Protein AF-A0A920BLG4-F1 (afdb_monomer_lite)

Foldseek 3Di:
DPLVVVLLVVLLVCLPCVVPDDPVSVVSNVVPDDPVRSVVSSVVSVVVSVVVVCVVVVVPDDPPPPD

Sequence (67 aa):
MDPHHKAAVALLRLMTQPKAITQELLEELREFF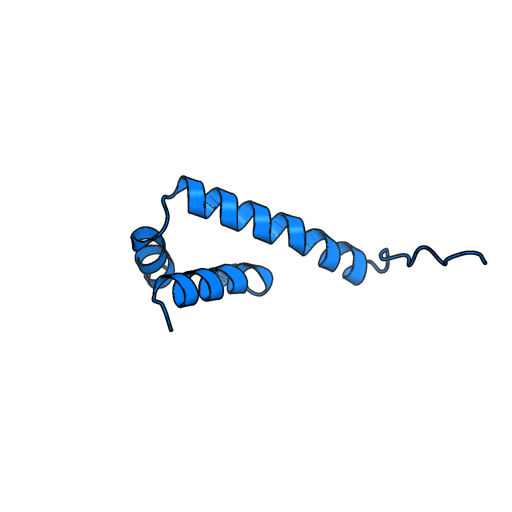SDDQLIELTLDVMKWNYQKVSVALGTDRKSVMVN

pLDDT: mean 75.03, std 11.15, range [41.59, 90.88]

Structure (mmCIF, N/CA/C/O backbone):
data_AF-A0A920BLG4-F1
#
_entry.id   AF-A0A920BLG4-F1
#
loop_
_atom_site.group_PDB
_atom_site.id
_atom_site.type_symbol
_atom_site.label_atom_id
_atom_site.label_alt_id
_atom_site.label_comp_id
_atom_site.label_asym_id
_atom_site.label_entity_id
_atom_site.label_seq_id
_atom_site.pdbx_PDB_ins_code
_atom_site.Cartn_x
_atom_site.Cartn_y
_atom_site.Cartn_z
_atom_site.occupancy
_atom_site.B_iso_or_equiv
_atom_site.auth_seq_id
_atom_site.auth_comp_id
_atom_site.auth_asym_id
_atom_site.auth_atom_id
_atom_site.pdbx_PDB_model_num
ATOM 1 N N . MET A 1 1 ? -5.040 19.092 4.134 1.00 58.81 1 MET A N 1
ATOM 2 C CA . MET A 1 1 ? -5.051 17.809 3.403 1.00 58.81 1 MET A CA 1
ATOM 3 C C . MET A 1 1 ? -6.094 16.936 4.064 1.00 58.81 1 MET A C 1
ATOM 5 O O . MET A 1 1 ? -6.056 16.826 5.282 1.00 58.81 1 MET A O 1
ATOM 9 N N . ASP A 1 2 ? -7.028 16.399 3.288 1.00 80.56 2 ASP A N 1
ATOM 10 C CA . ASP A 1 2 ? -8.004 15.408 3.754 1.00 80.56 2 ASP A CA 1
ATOM 11 C C . ASP A 1 2 ? -7.260 14.177 4.334 1.00 80.56 2 ASP A C 1
ATOM 13 O O . ASP A 1 2 ? -6.312 13.709 3.687 1.00 80.56 2 ASP A O 1
ATOM 17 N N . PRO A 1 3 ? -7.613 13.673 5.535 1.00 73.25 3 PRO A N 1
ATOM 18 C CA . PRO A 1 3 ? -7.046 12.445 6.103 1.00 73.25 3 PRO A CA 1
ATOM 19 C C . PRO A 1 3 ? -7.046 11.261 5.128 1.00 73.25 3 PRO A C 1
ATOM 21 O O . PRO A 1 3 ? -6.037 10.562 5.018 1.00 73.25 3 PRO A O 1
ATOM 24 N N . HIS A 1 4 ? -8.104 11.116 4.325 1.00 69.81 4 HIS A N 1
ATOM 25 C CA . HIS A 1 4 ? -8.209 10.072 3.306 1.00 69.81 4 HIS A CA 1
ATOM 26 C C . HIS A 1 4 ? -7.147 10.238 2.204 1.00 69.81 4 HIS A C 1
ATOM 28 O O . HIS A 1 4 ? -6.538 9.275 1.736 1.00 69.81 4 HIS A O 1
ATOM 34 N N . HIS A 1 5 ? -6.851 11.483 1.821 1.00 70.75 5 HIS A N 1
ATOM 35 C CA . HIS A 1 5 ? -5.815 11.789 0.837 1.00 70.75 5 HIS A CA 1
ATOM 36 C C . HIS A 1 5 ? -4.406 11.495 1.374 1.00 70.75 5 HIS A C 1
ATOM 38 O O . HIS A 1 5 ? -3.560 10.975 0.647 1.00 70.75 5 HIS A O 1
ATOM 44 N N . LYS A 1 6 ? -4.146 11.777 2.658 1.00 75.06 6 LYS A N 1
ATOM 45 C CA . LYS A 1 6 ? -2.866 11.451 3.309 1.00 75.06 6 LYS A CA 1
ATOM 46 C C . LYS A 1 6 ? -2.648 9.932 3.376 1.00 75.06 6 LYS A C 1
ATOM 48 O O . LYS A 1 6 ? -1.553 9.469 3.056 1.00 75.06 6 LYS A O 1
ATOM 53 N N . ALA A 1 7 ? -3.689 9.177 3.727 1.00 71.12 7 ALA A N 1
ATOM 54 C CA . ALA A 1 7 ? -3.676 7.716 3.772 1.00 71.12 7 ALA A CA 1
ATOM 55 C C . ALA A 1 7 ? -3.406 7.096 2.385 1.00 71.12 7 ALA A C 1
ATOM 57 O O . ALA A 1 7 ? -2.508 6.266 2.235 1.00 71.12 7 ALA A O 1
ATOM 58 N N . ALA A 1 8 ? -4.089 7.577 1.340 1.00 72.81 8 ALA A N 1
ATOM 59 C CA . ALA A 1 8 ? -3.868 7.122 -0.035 1.00 72.81 8 ALA A CA 1
ATOM 60 C C . ALA A 1 8 ? -2.425 7.371 -0.522 1.00 72.81 8 ALA A C 1
ATOM 62 O O . ALA A 1 8 ? -1.810 6.501 -1.140 1.00 72.81 8 ALA A O 1
ATOM 63 N N . VAL A 1 9 ? -1.840 8.532 -0.202 1.00 75.69 9 VAL A N 1
ATOM 64 C CA . VAL A 1 9 ? -0.437 8.844 -0.538 1.00 75.69 9 VAL A CA 1
ATOM 65 C C . VAL A 1 9 ? 0.543 7.926 0.197 1.00 75.69 9 VAL A C 1
ATOM 67 O O . VAL A 1 9 ? 1.561 7.529 -0.374 1.00 75.69 9 VAL A O 1
ATOM 70 N N . ALA A 1 10 ? 0.253 7.558 1.446 1.00 73.38 10 ALA A N 1
ATOM 71 C CA . ALA A 1 10 ? 1.083 6.615 2.187 1.00 73.38 10 ALA A CA 1
ATOM 72 C C . ALA A 1 10 ? 1.065 5.222 1.543 1.00 73.38 10 ALA A C 1
ATOM 74 O O . ALA A 1 10 ? 2.113 4.584 1.437 1.00 73.38 10 ALA A O 1
ATOM 75 N N . LEU A 1 11 ? -0.085 4.801 1.015 1.00 72.94 11 LEU A N 1
ATOM 76 C CA . LEU A 1 11 ? -0.227 3.534 0.308 1.00 72.94 11 LEU A CA 1
ATOM 77 C C . LEU A 1 11 ? 0.578 3.507 -1.006 1.00 72.94 11 LEU A C 1
ATOM 79 O O . LEU A 1 11 ? 1.202 2.500 -1.321 1.00 72.94 11 LEU A O 1
ATOM 83 N N . LEU A 1 12 ? 0.714 4.636 -1.713 1.00 73.56 12 LEU A N 1
ATOM 84 C CA . LEU A 1 12 ? 1.603 4.745 -2.884 1.00 73.56 12 LEU A CA 1
ATOM 85 C C . LEU A 1 12 ? 3.087 4.511 -2.552 1.00 73.56 12 LEU A C 1
ATOM 87 O O . LEU A 1 12 ? 3.853 4.117 -3.435 1.00 73.56 12 LEU A O 1
ATOM 91 N N . ARG A 1 13 ? 3.525 4.686 -1.296 1.00 73.31 13 ARG A N 1
ATOM 92 C CA . ARG A 1 13 ? 4.910 4.364 -0.899 1.00 73.31 13 ARG A CA 1
ATOM 93 C C . ARG A 1 13 ? 5.216 2.870 -1.025 1.00 73.31 13 ARG A C 1
ATOM 95 O O . ARG A 1 13 ? 6.378 2.527 -1.238 1.00 73.31 13 ARG A O 1
ATOM 102 N N . LEU A 1 14 ? 4.205 1.993 -1.017 1.00 68.62 14 LEU A N 1
ATOM 103 C CA . LEU A 1 14 ? 4.368 0.577 -1.373 1.00 68.62 14 LEU A CA 1
ATOM 104 C C . LEU A 1 14 ? 4.983 0.386 -2.760 1.00 68.62 14 LEU A C 1
ATOM 106 O O . LEU A 1 14 ? 5.729 -0.569 -2.974 1.00 68.62 14 LEU A O 1
ATOM 110 N N . MET A 1 15 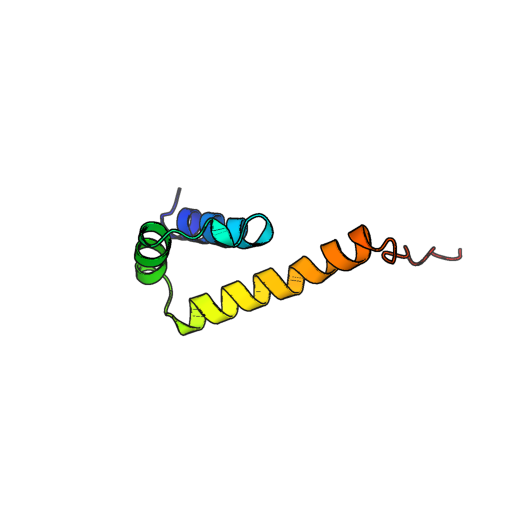? 4.717 1.299 -3.703 1.00 67.38 15 MET A N 1
ATOM 111 C CA . MET A 1 15 ? 5.254 1.205 -5.062 1.00 67.38 15 MET A CA 1
ATOM 112 C C . MET A 1 15 ? 6.783 1.286 -5.096 1.00 67.38 15 MET A C 1
ATOM 114 O O . MET A 1 15 ? 7.398 0.811 -6.053 1.00 67.38 15 MET A O 1
ATOM 118 N N . THR A 1 16 ? 7.407 1.931 -4.110 1.00 67.81 16 THR A N 1
ATOM 119 C CA . THR A 1 16 ? 8.853 2.188 -4.090 1.00 67.81 16 THR A CA 1
ATOM 120 C C . THR A 1 16 ? 9.561 1.492 -2.935 1.00 67.81 16 THR A C 1
ATOM 122 O O . THR A 1 16 ? 10.727 1.134 -3.084 1.00 67.81 16 THR A O 1
ATOM 125 N N . GLN A 1 17 ? 8.884 1.274 -1.802 1.00 70.19 17 GLN A N 1
ATOM 12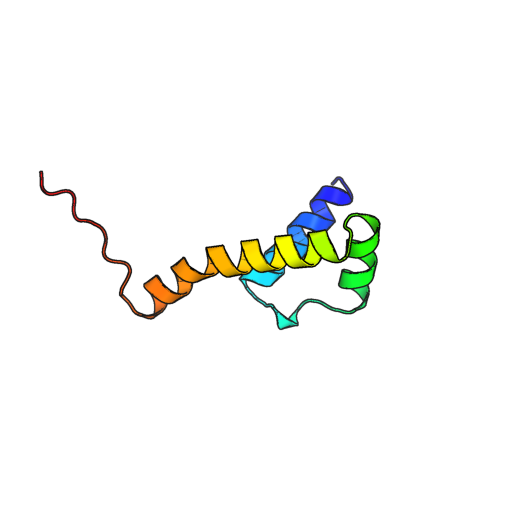6 C CA . GLN A 1 17 ? 9.466 0.697 -0.589 1.00 70.19 17 GLN A CA 1
ATOM 127 C C . GLN A 1 17 ? 8.439 -0.168 0.170 1.00 70.19 17 GLN A C 1
ATOM 129 O O . GLN A 1 17 ? 7.869 0.278 1.163 1.00 70.19 17 GLN A O 1
ATOM 134 N N . PRO A 1 18 ? 8.228 -1.437 -0.224 1.00 65.56 18 PRO A N 1
ATOM 135 C CA . PRO A 1 18 ? 7.247 -2.320 0.420 1.00 65.56 18 PRO A CA 1
ATOM 136 C C . PRO A 1 18 ? 7.505 -2.542 1.918 1.00 65.56 18 PRO A C 1
ATOM 138 O O . PRO A 1 18 ? 6.576 -2.664 2.705 1.00 65.56 18 PRO A O 1
ATOM 141 N N . LYS A 1 19 ? 8.781 -2.531 2.332 1.00 69.19 19 LYS A N 1
ATOM 142 C CA . LYS A 1 19 ? 9.195 -2.653 3.742 1.00 69.19 19 LYS A CA 1
ATOM 143 C C . LYS A 1 19 ? 8.884 -1.415 4.594 1.00 69.19 19 LYS A C 1
ATOM 145 O O . LYS A 1 19 ? 9.150 -1.437 5.788 1.00 69.19 19 LYS A O 1
ATOM 150 N N . ALA A 1 20 ? 8.387 -0.336 3.991 1.00 72.25 20 ALA A N 1
ATOM 151 C CA . ALA A 1 20 ? 8.092 0.907 4.694 1.00 72.25 20 ALA A CA 1
ATOM 152 C C . ALA A 1 20 ? 6.687 0.943 5.317 1.00 72.25 20 ALA A C 1
ATOM 154 O O . ALA A 1 20 ? 6.369 1.936 5.969 1.00 72.25 20 ALA A O 1
ATOM 155 N N . ILE A 1 21 ? 5.856 -0.098 5.145 1.00 74.62 21 ILE A N 1
ATOM 156 C CA . ILE A 1 21 ? 4.6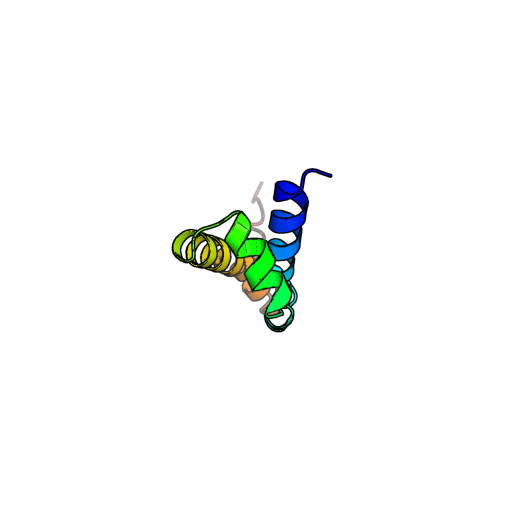30 -0.226 5.943 1.00 74.62 21 ILE A CA 1
ATOM 157 C C . ILE A 1 21 ? 5.020 -0.616 7.363 1.00 74.62 21 ILE A C 1
ATOM 159 O O . ILE A 1 21 ? 5.403 -1.753 7.632 1.00 74.62 21 ILE A O 1
ATOM 163 N N . THR A 1 22 ? 4.930 0.355 8.263 1.00 83.25 22 THR A N 1
ATOM 164 C CA . THR A 1 22 ? 4.997 0.124 9.702 1.00 83.25 22 THR A CA 1
ATOM 165 C C . THR A 1 22 ? 3.635 -0.331 10.219 1.00 83.25 22 THR A C 1
ATOM 167 O O . THR A 1 22 ? 2.607 -0.129 9.571 1.00 83.25 22 THR A O 1
ATOM 170 N N . GLN A 1 23 ? 3.625 -0.923 11.412 1.00 83.12 23 GLN A N 1
ATOM 171 C CA . GLN A 1 23 ? 2.386 -1.315 12.081 1.00 83.12 23 GLN A CA 1
ATOM 172 C C . GLN A 1 23 ? 1.474 -0.104 12.351 1.00 83.12 23 GLN A C 1
ATOM 174 O O . GLN A 1 23 ? 0.275 -0.181 12.122 1.00 83.12 23 GLN A O 1
ATOM 179 N N . GLU A 1 24 ? 2.058 1.032 12.737 1.00 85.06 24 GLU A N 1
ATOM 180 C CA . GLU A 1 24 ? 1.341 2.296 12.970 1.00 85.06 24 GLU A CA 1
ATOM 181 C C . GLU A 1 24 ? 0.638 2.797 11.700 1.00 85.06 24 GLU A C 1
ATOM 183 O O . GLU A 1 24 ? -0.520 3.197 11.740 1.00 85.06 24 GLU A O 1
ATOM 188 N N . LEU A 1 25 ? 1.304 2.713 10.541 1.00 81.88 25 LEU A N 1
ATOM 189 C CA . LEU A 1 25 ? 0.689 3.088 9.269 1.00 81.88 25 LEU A CA 1
ATOM 190 C C . LEU A 1 25 ? -0.449 2.130 8.886 1.00 81.88 25 LEU A C 1
ATOM 192 O O . LEU A 1 25 ? -1.448 2.562 8.318 1.00 81.88 25 LEU A O 1
ATOM 196 N N . LEU A 1 26 ? -0.306 0.836 9.180 1.00 83.56 26 LEU A N 1
ATOM 197 C CA . LEU A 1 26 ? -1.366 -0.143 8.940 1.00 83.56 26 LEU A CA 1
ATOM 198 C C . LEU A 1 26 ? -2.604 0.140 9.806 1.00 83.56 26 LEU A C 1
ATOM 200 O O . LEU A 1 26 ? -3.725 -0.005 9.327 1.00 83.56 26 LEU A O 1
ATOM 204 N N . GLU A 1 27 ? -2.408 0.560 11.054 1.00 87.88 27 GLU A N 1
ATOM 205 C CA . GLU A 1 27 ? -3.494 0.956 11.956 1.00 87.88 27 GLU A CA 1
ATOM 206 C C . GLU A 1 27 ? -4.211 2.219 11.460 1.00 87.88 27 GLU A C 1
ATOM 208 O O . GLU A 1 27 ? -5.435 2.199 11.361 1.00 87.88 27 GLU A O 1
ATOM 213 N N . GLU A 1 28 ? -3.478 3.253 11.029 1.00 85.88 28 GLU A N 1
ATOM 214 C CA . GLU A 1 28 ? -4.075 4.451 10.409 1.00 85.88 28 GLU A CA 1
ATOM 215 C C . GLU A 1 28 ? -4.865 4.108 9.133 1.00 85.88 28 GLU A C 1
ATOM 217 O O . GLU A 1 28 ? -5.946 4.638 8.890 1.00 85.88 28 GLU A O 1
ATOM 222 N N . LEU A 1 29 ? -4.347 3.203 8.298 1.00 85.38 29 LEU A N 1
ATOM 223 C CA . LEU A 1 29 ? -5.010 2.788 7.059 1.00 85.38 29 LEU A CA 1
ATOM 224 C C . LEU A 1 29 ? -6.328 2.041 7.317 1.00 85.38 29 LEU A C 1
ATOM 226 O O . LEU A 1 29 ? -7.281 2.200 6.551 1.00 85.38 29 LEU A O 1
ATOM 230 N N . ARG A 1 30 ? -6.399 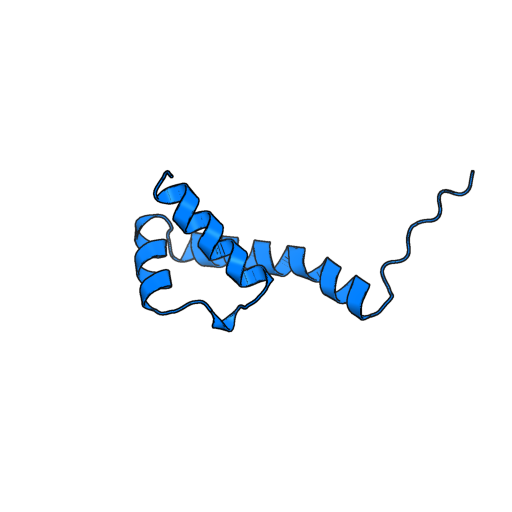1.267 8.403 1.00 89.62 30 ARG A N 1
ATOM 231 C CA . ARG A 1 30 ? -7.600 0.521 8.808 1.00 89.62 30 ARG A CA 1
ATOM 232 C C . ARG A 1 30 ? -8.748 1.407 9.286 1.00 89.62 30 ARG A C 1
ATOM 234 O O . ARG A 1 30 ? -9.882 0.940 9.333 1.00 89.62 30 ARG A O 1
ATOM 241 N N . GLU A 1 31 ? -8.491 2.678 9.590 1.00 90.88 31 GLU A N 1
ATOM 242 C CA . GLU A 1 31 ? -9.556 3.652 9.862 1.00 90.88 31 GLU A CA 1
ATOM 243 C C . GLU A 1 31 ? -10.359 4.005 8.599 1.00 90.88 31 GLU A C 1
ATOM 245 O O . GLU A 1 31 ? -11.509 4.435 8.696 1.00 90.88 31 GLU A O 1
ATOM 250 N N . PHE A 1 32 ? -9.772 3.809 7.412 1.00 86.75 32 PHE A N 1
ATOM 251 C CA . PHE A 1 32 ? -10.349 4.233 6.131 1.00 86.75 32 PHE A CA 1
ATOM 252 C C . PHE A 1 32 ? -10.662 3.075 5.182 1.00 86.75 32 PHE A C 1
ATOM 254 O O . PHE A 1 32 ? -11.528 3.220 4.319 1.00 86.75 32 PHE A O 1
ATOM 261 N N . PHE A 1 33 ? -9.976 1.941 5.331 1.00 86.31 33 PHE A N 1
ATOM 262 C CA . PHE A 1 33 ? -10.076 0.801 4.426 1.00 86.31 33 PHE A CA 1
ATOM 263 C C . PHE A 1 33 ? -10.250 -0.505 5.201 1.00 86.31 33 PHE A C 1
ATOM 265 O O . PHE A 1 33 ? -9.615 -0.719 6.233 1.00 86.31 33 PHE A O 1
ATOM 272 N N . SER A 1 34 ? -11.075 -1.409 4.675 1.00 90.06 34 SER A N 1
ATOM 273 C CA . SER A 1 34 ? -11.122 -2.787 5.167 1.00 90.06 34 SER A CA 1
ATOM 274 C C . SER A 1 34 ? -9.842 -3.550 4.806 1.00 90.06 34 SER A C 1
ATOM 276 O O . SER A 1 34 ? -9.122 -3.176 3.879 1.00 90.06 34 SER A O 1
ATOM 278 N N . ASP A 1 35 ? -9.579 -4.663 5.497 1.00 87.75 35 ASP A N 1
ATOM 279 C CA . ASP A 1 35 ? -8.448 -5.540 5.163 1.00 87.75 35 ASP A CA 1
ATOM 280 C C . ASP A 1 35 ? -8.516 -6.019 3.694 1.00 87.75 35 ASP A C 1
ATOM 282 O O . ASP A 1 35 ? -7.494 -6.026 3.007 1.00 87.75 35 ASP A O 1
ATOM 286 N N . ASP A 1 36 ? -9.714 -6.317 3.174 1.00 89.44 36 ASP A N 1
ATOM 287 C CA . ASP A 1 36 ? -9.913 -6.693 1.766 1.00 89.44 36 ASP A CA 1
ATOM 288 C C . ASP A 1 36 ? -9.534 -5.554 0.808 1.00 89.44 36 ASP A C 1
ATOM 290 O O . ASP A 1 36 ? -8.805 -5.769 -0.160 1.00 89.44 36 ASP A O 1
ATOM 294 N N . GLN A 1 37 ? -9.954 -4.319 1.106 1.00 86.81 37 GLN A N 1
ATOM 295 C CA . GLN A 1 37 ? -9.593 -3.144 0.307 1.00 86.81 37 GLN A CA 1
ATOM 296 C C . GLN A 1 37 ? -8.086 -2.874 0.347 1.00 86.81 37 GLN A C 1
ATOM 298 O O . GLN A 1 37 ? -7.500 -2.503 -0.667 1.00 86.81 37 GLN A O 1
ATOM 303 N N . LEU A 1 38 ? -7.430 -3.083 1.491 1.00 85.50 38 LEU A N 1
ATOM 304 C CA . LEU A 1 38 ? -5.977 -2.941 1.611 1.00 85.50 38 LEU A CA 1
ATOM 305 C C . LEU A 1 38 ? -5.224 -3.991 0.787 1.00 85.50 38 LEU A C 1
ATOM 307 O O . LEU A 1 38 ? -4.202 -3.670 0.169 1.00 85.50 38 LEU A O 1
ATOM 311 N N . ILE A 1 39 ? -5.732 -5.225 0.738 1.00 85.50 39 ILE A N 1
ATOM 312 C CA . ILE A 1 39 ? -5.200 -6.286 -0.124 1.00 85.50 39 ILE A CA 1
ATOM 313 C C . ILE A 1 39 ? -5.371 -5.902 -1.597 1.00 85.50 39 ILE A C 1
ATOM 315 O O . ILE A 1 39 ? -4.387 -5.927 -2.338 1.00 85.50 39 ILE A O 1
ATOM 319 N N . GLU A 1 40 ? -6.572 -5.497 -2.018 1.00 85.88 40 GLU A N 1
ATOM 320 C CA . GLU A 1 40 ? -6.844 -5.074 -3.398 1.00 85.88 40 GLU A CA 1
ATOM 321 C C . GLU A 1 40 ? -5.951 -3.904 -3.825 1.00 85.88 40 GLU A C 1
ATOM 323 O O . GLU A 1 40 ? -5.272 -3.981 -4.849 1.00 85.88 40 GLU A O 1
ATOM 328 N N . LEU A 1 41 ? -5.856 -2.862 -2.997 1.00 82.44 41 LEU A N 1
ATOM 329 C CA . LEU A 1 41 ? -5.009 -1.698 -3.257 1.00 82.44 41 LEU A CA 1
ATOM 330 C C . LEU A 1 41 ? -3.523 -2.074 -3.364 1.00 82.44 41 LEU A C 1
ATOM 332 O O . LEU A 1 41 ? -2.799 -1.543 -4.212 1.00 82.44 41 LEU A O 1
ATOM 336 N N . THR A 1 42 ? -3.057 -3.013 -2.536 1.00 79.19 42 THR A N 1
ATOM 337 C CA . THR A 1 42 ? -1.682 -3.527 -2.606 1.00 79.19 42 THR A CA 1
ATOM 338 C C . THR A 1 42 ? -1.447 -4.297 -3.906 1.00 79.19 42 THR A C 1
ATOM 340 O O . THR A 1 42 ? -0.427 -4.089 -4.570 1.00 79.19 42 THR A O 1
ATOM 343 N N . LEU A 1 43 ? -2.388 -5.158 -4.304 1.00 82.12 43 LEU A N 1
ATOM 344 C CA . LEU A 1 43 ? -2.317 -5.921 -5.551 1.00 82.12 43 LEU A CA 1
ATOM 345 C C . LEU A 1 43 ? -2.319 -5.003 -6.777 1.00 82.12 43 LEU A C 1
ATOM 347 O O . LEU A 1 43 ? -1.507 -5.203 -7.685 1.00 82.12 43 LEU A O 1
ATOM 351 N N . ASP A 1 44 ? -3.153 -3.965 -6.781 1.00 82.25 44 ASP A N 1
ATOM 352 C CA . ASP A 1 44 ? -3.179 -2.959 -7.840 1.00 82.25 44 ASP A CA 1
ATOM 353 C C . ASP A 1 44 ? -1.837 -2.231 -7.943 1.00 82.25 44 ASP A C 1
ATOM 355 O O . ASP A 1 44 ? -1.245 -2.155 -9.022 1.00 82.25 44 ASP A O 1
ATOM 359 N N . VAL A 1 45 ? -1.283 -1.772 -6.819 1.00 78.06 45 VAL A N 1
ATOM 360 C CA . VAL A 1 45 ? 0.055 -1.164 -6.768 1.00 78.06 45 VAL A CA 1
ATOM 361 C C . VAL A 1 45 ? 1.129 -2.099 -7.341 1.00 78.06 45 VAL A C 1
ATOM 363 O O . VAL A 1 45 ? 1.968 -1.668 -8.141 1.00 78.06 45 VAL A O 1
ATOM 366 N N . MET A 1 46 ? 1.112 -3.385 -6.977 1.00 75.69 46 MET A N 1
ATOM 367 C CA . MET A 1 46 ? 2.081 -4.359 -7.490 1.00 75.69 46 MET A CA 1
ATOM 368 C C . MET A 1 46 ? 1.909 -4.629 -8.988 1.00 75.69 46 MET A C 1
ATOM 370 O O . MET A 1 46 ? 2.907 -4.737 -9.703 1.00 75.69 46 MET A O 1
ATOM 374 N N . LYS A 1 47 ? 0.670 -4.676 -9.486 1.00 77.56 47 LYS A N 1
ATOM 375 C CA . LYS A 1 47 ? 0.359 -4.828 -10.914 1.00 77.56 47 LYS A CA 1
ATOM 376 C C . LYS A 1 47 ? 0.991 -3.710 -11.744 1.00 77.56 47 LYS A C 1
ATOM 378 O O . LYS A 1 47 ? 1.597 -3.982 -12.780 1.00 77.56 47 LYS A O 1
ATOM 383 N N . TRP A 1 48 ? 0.930 -2.468 -11.269 1.00 71.19 48 TRP A N 1
ATOM 384 C CA . TRP A 1 48 ? 1.535 -1.326 -11.964 1.00 71.19 48 TRP A CA 1
ATOM 385 C C . TRP A 1 48 ? 3.069 -1.307 -11.888 1.00 71.19 48 TRP A C 1
ATOM 387 O O . TRP A 1 48 ? 3.729 -0.777 -12.783 1.00 71.19 48 TRP A O 1
ATOM 397 N N . ASN A 1 49 ? 3.672 -1.961 -10.890 1.00 70.75 49 ASN A N 1
ATOM 398 C CA . ASN A 1 49 ? 5.128 -2.111 -10.810 1.00 70.75 49 ASN A CA 1
ATOM 399 C C . ASN A 1 49 ? 5.719 -3.045 -11.886 1.00 70.75 49 ASN A C 1
ATOM 401 O O . ASN A 1 49 ? 6.928 -2.993 -12.113 1.00 70.75 49 ASN A O 1
ATOM 405 N N . TYR A 1 50 ? 4.916 -3.843 -12.602 1.00 69.94 50 TYR A N 1
ATOM 406 C CA . TYR A 1 50 ? 5.401 -4.683 -13.710 1.00 69.94 50 TYR A CA 1
ATOM 407 C C . TYR A 1 50 ? 6.131 -3.877 -14.802 1.00 69.94 50 TYR A C 1
ATOM 409 O O . TYR A 1 50 ? 7.113 -4.341 -15.388 1.00 69.94 50 TYR A O 1
ATOM 417 N N . GLN A 1 51 ? 5.719 -2.627 -15.032 1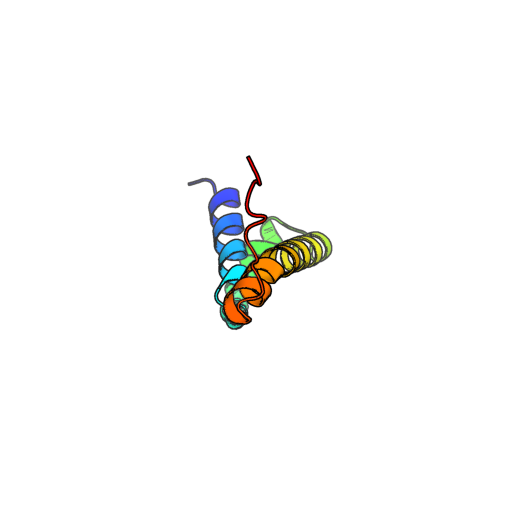.00 70.06 51 GLN A N 1
ATOM 418 C CA . GLN A 1 51 ? 6.401 -1.728 -15.967 1.00 70.06 51 GLN A CA 1
ATOM 419 C C . GLN A 1 51 ? 7.861 -1.475 -15.561 1.00 70.06 51 GLN A C 1
ATOM 421 O O . GLN A 1 51 ? 8.741 -1.454 -16.419 1.00 70.06 51 GLN A O 1
ATOM 426 N N . LYS A 1 52 ? 8.146 -1.361 -14.255 1.00 72.12 52 LYS A N 1
ATOM 427 C CA . LYS A 1 52 ? 9.516 -1.181 -13.743 1.00 72.12 52 LYS A CA 1
ATOM 428 C C . LYS A 1 52 ? 10.386 -2.404 -14.014 1.00 72.12 52 LYS A C 1
ATOM 430 O O . LYS A 1 52 ? 11.566 -2.246 -14.298 1.00 72.12 52 LYS A O 1
ATOM 435 N N . VAL A 1 53 ? 9.807 -3.604 -13.962 1.00 73.31 53 VAL A N 1
ATOM 436 C CA . VAL A 1 53 ? 10.502 -4.848 -14.325 1.00 73.31 53 VAL A CA 1
ATOM 437 C C . VAL A 1 53 ? 10.845 -4.844 -15.812 1.00 73.31 53 VAL A C 1
ATOM 439 O O . VAL A 1 53 ? 11.978 -5.143 -16.176 1.00 73.31 53 VAL A O 1
ATOM 442 N N . SER A 1 54 ? 9.901 -4.432 -16.663 1.00 77.75 54 SER A N 1
ATOM 443 C CA . SER A 1 54 ? 10.135 -4.341 -18.109 1.00 77.75 54 SER A CA 1
ATOM 444 C C . SER A 1 54 ? 11.282 -3.378 -18.443 1.00 77.75 54 SER A C 1
ATOM 446 O O . SER A 1 54 ? 12.159 -3.743 -19.224 1.00 77.75 54 SER A O 1
ATOM 448 N N . VAL A 1 55 ? 11.319 -2.207 -17.790 1.00 78.31 55 VAL A N 1
ATOM 449 C CA . VAL A 1 55 ? 12.397 -1.204 -17.911 1.00 78.31 55 VAL A CA 1
ATOM 450 C C . VAL A 1 55 ? 13.729 -1.722 -17.360 1.00 78.31 55 VAL A C 1
ATOM 452 O O . VAL A 1 55 ? 14.756 -1.602 -18.019 1.00 78.31 55 VAL A O 1
ATOM 455 N N . ALA A 1 56 ? 13.740 -2.332 -16.170 1.00 77.25 56 ALA A N 1
ATOM 456 C CA . ALA A 1 56 ? 14.964 -2.858 -15.557 1.00 77.25 56 ALA A CA 1
ATOM 457 C C . ALA A 1 56 ? 15.614 -3.974 -16.392 1.00 77.25 56 ALA A C 1
ATOM 459 O O . ALA A 1 56 ? 16.835 -4.107 -16.404 1.00 77.25 56 ALA A O 1
ATOM 460 N N . LEU A 1 57 ? 14.801 -4.762 -17.098 1.00 80.56 57 LEU A N 1
ATOM 461 C CA . LEU A 1 57 ? 15.260 -5.813 -18.004 1.00 80.56 57 LEU A CA 1
ATOM 462 C C . LEU A 1 57 ? 15.550 -5.305 -19.429 1.00 80.56 57 LEU A C 1
ATOM 464 O O . LEU A 1 57 ? 15.938 -6.104 -20.278 1.00 80.56 57 LEU A O 1
ATOM 468 N N . GLY A 1 58 ? 15.344 -4.013 -19.719 1.00 79.81 58 GLY A N 1
ATOM 469 C CA . GLY A 1 58 ? 15.507 -3.441 -21.064 1.00 79.81 58 GLY A CA 1
ATOM 470 C C . GLY A 1 58 ? 14.549 -4.033 -22.106 1.00 79.81 58 GLY A C 1
ATOM 471 O O . GLY A 1 58 ? 14.848 -4.070 -23.299 1.00 79.81 58 GLY A O 1
ATOM 472 N N . THR A 1 59 ? 13.410 -4.559 -21.652 1.00 80.94 59 THR A N 1
ATOM 473 C CA . THR A 1 59 ? 12.368 -5.173 -22.493 1.00 80.94 59 THR A CA 1
ATOM 474 C C . THR A 1 59 ? 11.219 -4.217 -22.794 1.00 80.94 59 THR A C 1
ATOM 476 O O . THR A 1 59 ? 10.293 -4.581 -23.522 1.00 80.94 59 THR A O 1
ATOM 479 N N . ASP A 1 60 ? 11.294 -2.984 -22.292 1.00 77.38 60 ASP A N 1
ATOM 480 C CA . ASP A 1 60 ? 10.428 -1.862 -22.631 1.00 77.38 60 ASP A CA 1
ATOM 481 C C . ASP A 1 60 ? 10.683 -1.400 -24.076 1.00 77.38 60 ASP A C 1
ATOM 483 O O . ASP A 1 60 ? 11.100 -0.281 -24.364 1.00 77.38 60 ASP A O 1
ATOM 487 N N . ARG A 1 61 ? 10.436 -2.277 -25.053 1.00 66.44 61 ARG A N 1
ATOM 488 C CA . ARG A 1 61 ? 10.453 -1.873 -26.455 1.00 66.44 61 ARG A CA 1
ATOM 489 C C . ARG A 1 61 ? 9.363 -0.828 -26.664 1.00 66.44 61 ARG A C 1
ATOM 491 O O . ARG A 1 61 ? 8.175 -1.147 -26.641 1.00 66.44 61 ARG A O 1
ATOM 498 N N . LYS A 1 62 ? 9.777 0.411 -26.949 1.00 57.09 62 LYS A N 1
ATOM 499 C CA . LYS A 1 62 ? 8.944 1.356 -27.694 1.00 57.09 62 LYS A CA 1
ATOM 500 C C . LYS A 1 62 ? 8.495 0.632 -28.955 1.00 57.09 62 LYS A C 1
ATOM 502 O O . LYS A 1 62 ? 9.335 0.232 -29.760 1.00 57.09 62 LYS A O 1
ATOM 507 N N . SER A 1 63 ? 7.187 0.460 -29.123 1.00 49.00 63 SER A N 1
ATOM 508 C CA . SER A 1 63 ? 6.651 0.197 -30.450 1.00 49.00 63 SER A CA 1
ATOM 509 C C . SER A 1 63 ? 7.027 1.423 -31.271 1.00 49.00 63 SER A C 1
ATOM 511 O O . SER A 1 63 ? 6.502 2.516 -31.057 1.00 49.00 63 SER A O 1
ATOM 513 N N . VAL A 1 64 ? 8.073 1.282 -32.082 1.00 50.16 64 VAL A N 1
ATOM 514 C CA . VAL A 1 64 ? 8.474 2.305 -33.033 1.00 50.16 64 VAL A CA 1
ATOM 515 C C . VAL A 1 64 ? 7.277 2.412 -33.964 1.00 50.16 64 VAL A C 1
ATOM 517 O O . VAL A 1 64 ? 6.956 1.448 -34.657 1.00 50.16 64 VAL A O 1
ATOM 520 N N . MET A 1 65 ? 6.559 3.534 -33.904 1.00 46.19 65 MET A N 1
ATOM 521 C CA . MET A 1 65 ? 5.609 3.892 -34.947 1.00 46.19 65 MET A CA 1
ATOM 522 C C . MET A 1 65 ? 6.395 3.900 -36.254 1.00 46.19 65 MET A C 1
ATOM 524 O O . MET A 1 65 ? 7.208 4.792 -36.492 1.00 46.19 65 MET A O 1
ATOM 528 N N . VAL A 1 66 ? 6.199 2.850 -37.046 1.00 42.56 66 VAL A N 1
ATOM 529 C CA . VAL A 1 66 ? 6.598 2.819 -38.445 1.00 42.56 66 VAL A CA 1
ATOM 530 C C . VAL A 1 66 ? 5.648 3.788 -39.135 1.00 42.56 66 VAL A C 1
ATOM 532 O O . VAL A 1 66 ? 4.444 3.536 -39.185 1.00 42.56 66 VAL A O 1
ATOM 535 N N . ASN A 1 67 ? 6.190 4.932 -39.537 1.00 41.59 67 ASN A N 1
ATOM 536 C CA . ASN A 1 67 ? 5.532 5.886 -40.420 1.00 41.59 67 ASN A CA 1
ATOM 537 C C . ASN A 1 67 ? 5.922 5.559 -41.861 1.00 41.59 67 ASN A C 1
ATOM 539 O O . ASN A 1 67 ? 7.105 5.187 -42.052 1.00 41.59 67 ASN A O 1
#

Secondary structure (DSSP, 8-state):
--HHHHHHHHHHGGGT-GGG--HHHHHHHHTTS-HHHHHHHHHHHHHHHHHHHHHHTT---------

Radius of gyration: 15.93 Å; chains: 1; bounding box: 27×24×53 Å